Protein AF-A0A0K0CV46-F1 (afdb_monomer_lite)

Foldseek 3Di:
DDPVVVVVVVVVVVVVVVVVVVVVVLVVVLPPVVVLLVVLVVLCVVVVVDDPPDPVVVVLSVCLCVPQCNSVNSSVLVVCCVPVNDVVSSVVSVVSSVVSVVVVVVVVVPDPPDPDVVVVVVVVVVPVVDDDD

Secondary structure (DSSP, 8-state):
--HHHHHHHHHHHHHHHHHHHHHHHHHHHHH-HHHHHHHHHHHHHHTT-S-TT-HHHHHHHHHHIIIIIHHHHHHHHHHHHHHH-HHHHHHHHHHHHHHHHHHHHHHHH--S-PPPHHHHHHHHHHHHTS---

InterPro domains:
  IPR000990 Innexin [PF00876] (4-100)
  IPR000990 Innexin [PS51013] (1-106)
  IPR000990 Innexin [PTHR11893] (4-107)

Sequence (133 aa):
MNLVYLFIWFWLLGIGIYTAGNFIYWCLQLLSDEKRISFVGCYLKVLKLVNEEDLSHQRLLNKFVQRSLRADGVFILHLISKNAGDIITSDIIATLWKNFLEDEAEKGREGPQAPTLDDVDGFKEQLDKRPLN

Organism: Angiostrongylus cantonensis (NCBI:txid6313)

Radius of gyration: 27.25 Å; chains: 1; bounding box: 64×22×94 Å

pLDDT: mean 71.87, std 13.02, range [45.06, 95.69]

Structure (mmCIF, N/CA/C/O backbone):
data_AF-A0A0K0CV46-F1
#
_entry.id   AF-A0A0K0CV46-F1
#
loop_
_atom_site.group_PDB
_atom_site.id
_atom_site.type_symbol
_atom_site.label_atom_id
_atom_site.label_alt_id
_atom_site.label_comp_id
_atom_site.label_asym_id
_atom_site.label_entity_id
_atom_site.label_seq_id
_atom_site.pdbx_PDB_ins_code
_atom_site.Cartn_x
_atom_site.Cartn_y
_atom_site.Cartn_z
_atom_site.occupancy
_atom_site.B_iso_or_equiv
_atom_site.auth_seq_id
_atom_site.auth_comp_id
_atom_site.auth_asym_id
_atom_site.auth_atom_id
_atom_site.pdbx_PDB_model_num
ATOM 1 N N . MET A 1 1 ? 38.254 -8.570 -25.579 1.00 64.12 1 MET A N 1
ATOM 2 C CA . MET A 1 1 ? 36.988 -8.608 -24.812 1.00 64.12 1 MET A CA 1
ATOM 3 C C . MET A 1 1 ? 35.858 -8.566 -25.833 1.00 64.12 1 MET A C 1
ATOM 5 O O . MET A 1 1 ? 35.825 -7.639 -26.629 1.00 64.12 1 MET A O 1
ATOM 9 N N . ASN A 1 2 ? 35.074 -9.640 -25.951 1.00 82.69 2 ASN A N 1
ATOM 10 C CA . ASN A 1 2 ? 34.247 -9.916 -27.134 1.00 82.69 2 ASN A CA 1
ATOM 11 C C . ASN A 1 2 ? 33.021 -8.990 -27.233 1.00 82.69 2 ASN A C 1
ATOM 13 O O . ASN A 1 2 ? 32.343 -8.763 -26.236 1.00 82.69 2 ASN A O 1
ATOM 17 N N . LEU A 1 3 ? 32.691 -8.529 -28.443 1.00 84.88 3 LEU A N 1
ATOM 18 C CA . LEU A 1 3 ? 31.536 -7.662 -28.752 1.00 84.88 3 LEU A CA 1
ATOM 19 C C . LEU A 1 3 ? 30.194 -8.224 -28.237 1.00 84.88 3 LEU A C 1
ATOM 21 O O . LEU A 1 3 ? 29.314 -7.472 -27.829 1.00 84.88 3 LEU A O 1
ATOM 25 N N . VAL A 1 4 ? 30.070 -9.554 -28.183 1.00 90.44 4 VAL A N 1
ATOM 26 C CA . VAL A 1 4 ? 28.900 -10.264 -27.638 1.00 90.44 4 VAL A CA 1
ATOM 27 C C . VAL A 1 4 ? 28.641 -9.955 -26.158 1.00 90.44 4 VAL A C 1
ATOM 29 O O . VAL A 1 4 ? 27.490 -9.900 -25.735 1.00 90.44 4 VAL A O 1
ATOM 32 N N . TYR A 1 5 ? 29.689 -9.695 -25.371 1.00 89.56 5 TYR A N 1
ATOM 33 C CA . TYR A 1 5 ? 29.547 -9.358 -23.955 1.00 89.56 5 TYR A CA 1
ATOM 34 C C . TYR A 1 5 ? 28.860 -8.000 -23.777 1.00 89.56 5 TYR A C 1
ATOM 36 O O . TYR A 1 5 ? 27.937 -7.880 -22.977 1.00 89.56 5 TYR A O 1
ATOM 44 N N . LEU A 1 6 ? 29.260 -7.001 -24.573 1.00 89.88 6 LEU A N 1
ATOM 45 C CA . LEU A 1 6 ? 28.646 -5.670 -24.550 1.00 89.88 6 LEU A CA 1
ATOM 46 C C . LEU A 1 6 ? 27.172 -5.723 -24.976 1.00 89.88 6 LEU A C 1
ATOM 48 O O . LEU A 1 6 ? 26.341 -5.041 -24.380 1.00 89.88 6 LEU A O 1
ATOM 52 N N . PHE A 1 7 ? 26.837 -6.571 -25.953 1.00 91.31 7 PHE A N 1
ATOM 53 C CA . PHE A 1 7 ? 25.457 -6.763 -26.400 1.00 91.31 7 PHE A CA 1
ATOM 54 C C . PHE A 1 7 ? 24.566 -7.367 -25.305 1.00 91.31 7 PHE A C 1
ATOM 56 O O . PHE A 1 7 ? 23.512 -6.813 -24.994 1.00 91.31 7 PHE A O 1
ATOM 63 N N . ILE A 1 8 ? 25.002 -8.464 -24.675 1.00 91.50 8 ILE A N 1
ATOM 64 C CA . ILE A 1 8 ? 24.241 -9.121 -23.599 1.00 91.50 8 ILE A CA 1
ATOM 65 C C . ILE A 1 8 ? 24.107 -8.196 -22.387 1.00 91.50 8 ILE A C 1
ATOM 67 O O . ILE A 1 8 ? 23.045 -8.147 -21.773 1.00 91.50 8 ILE A O 1
ATOM 71 N N . TRP A 1 9 ? 25.154 -7.436 -22.058 1.00 91.50 9 TRP A N 1
ATOM 72 C CA . TRP A 1 9 ? 25.127 -6.491 -20.945 1.00 91.50 9 TRP A CA 1
ATOM 73 C C . TRP A 1 9 ? 24.079 -5.388 -21.152 1.00 91.50 9 TRP A C 1
ATOM 75 O O . TRP A 1 9 ? 23.276 -5.130 -20.257 1.00 91.50 9 TRP A O 1
ATOM 85 N N . PHE A 1 10 ? 24.019 -4.791 -22.347 1.00 91.50 10 PHE A N 1
ATOM 86 C CA . PHE A 1 10 ? 23.020 -3.765 -22.667 1.00 91.50 10 PHE A CA 1
ATOM 87 C C . PHE A 1 10 ? 21.599 -4.338 -22.744 1.00 91.50 10 PHE A C 1
ATOM 89 O O . PHE A 1 10 ? 20.650 -3.729 -22.255 1.00 91.50 10 PHE A O 1
ATOM 96 N N . TRP A 1 11 ? 21.450 -5.537 -23.310 1.00 93.94 11 TRP A N 1
ATOM 97 C CA . TRP A 1 11 ? 20.176 -6.251 -23.351 1.00 93.94 11 TRP A CA 1
ATOM 98 C C . TRP A 1 11 ? 19.642 -6.557 -21.944 1.00 93.94 11 TRP A C 1
ATOM 100 O O . TRP A 1 11 ? 18.477 -6.289 -21.646 1.00 93.94 11 TRP A O 1
ATOM 110 N N . LEU A 1 12 ? 20.504 -7.055 -21.052 1.00 93.38 12 LEU A N 1
ATOM 111 C CA . LEU A 1 12 ? 20.155 -7.333 -19.659 1.00 93.38 12 LEU A CA 1
ATOM 112 C C . LEU A 1 12 ? 19.797 -6.048 -18.907 1.00 93.38 12 LEU A C 1
ATOM 114 O O . LEU A 1 12 ? 18.829 -6.037 -18.150 1.00 93.38 12 LEU A O 1
ATOM 118 N N . LEU A 1 13 ? 20.529 -4.957 -19.152 1.00 95.38 13 LEU A N 1
ATOM 119 C CA . LEU A 1 13 ? 20.203 -3.640 -18.609 1.00 95.38 13 LEU A CA 1
ATOM 120 C C . LEU A 1 13 ? 18.818 -3.174 -19.083 1.00 95.38 13 LEU A C 1
ATOM 122 O O . LEU A 1 13 ? 18.028 -2.701 -18.271 1.00 95.38 13 LEU A O 1
ATOM 126 N N . GLY A 1 14 ? 18.490 -3.361 -20.365 1.00 94.75 14 GLY A N 1
ATOM 127 C CA . GLY A 1 14 ? 17.181 -3.024 -20.930 1.00 94.75 14 GLY A CA 1
ATOM 128 C C . GLY A 1 14 ? 16.035 -3.809 -20.288 1.00 94.75 14 GLY A C 1
ATOM 129 O O . GLY A 1 14 ? 15.045 -3.218 -19.858 1.00 94.75 14 GLY A O 1
ATOM 130 N N . ILE A 1 15 ? 16.192 -5.128 -20.141 1.00 95.69 15 ILE A N 1
ATOM 131 C CA . ILE A 1 15 ? 15.224 -5.977 -19.427 1.00 95.69 15 ILE A CA 1
ATOM 132 C C . ILE A 1 15 ? 15.121 -5.565 -17.955 1.00 95.69 15 ILE A C 1
ATOM 134 O O . ILE A 1 15 ? 14.019 -5.519 -17.404 1.00 95.69 15 ILE A O 1
ATOM 138 N N . GLY A 1 16 ? 16.247 -5.231 -17.323 1.00 94.31 16 GLY A N 1
ATOM 139 C CA . GLY A 1 16 ? 16.297 -4.749 -15.946 1.00 94.31 16 GLY A CA 1
ATOM 140 C C . GLY A 1 16 ? 15.509 -3.454 -15.762 1.00 94.31 16 GLY A C 1
ATOM 141 O O . GLY A 1 16 ? 14.670 -3.374 -14.870 1.00 94.31 16 GLY A O 1
ATOM 142 N N . ILE A 1 17 ? 15.704 -2.474 -16.646 1.00 95.19 17 ILE A N 1
ATOM 143 C CA . ILE A 1 17 ? 14.969 -1.201 -16.634 1.00 95.19 17 ILE A CA 1
ATOM 144 C C . ILE A 1 17 ? 13.482 -1.429 -16.898 1.00 95.19 17 ILE A C 1
ATOM 146 O O . ILE A 1 17 ? 12.649 -0.870 -16.190 1.00 95.19 17 ILE A O 1
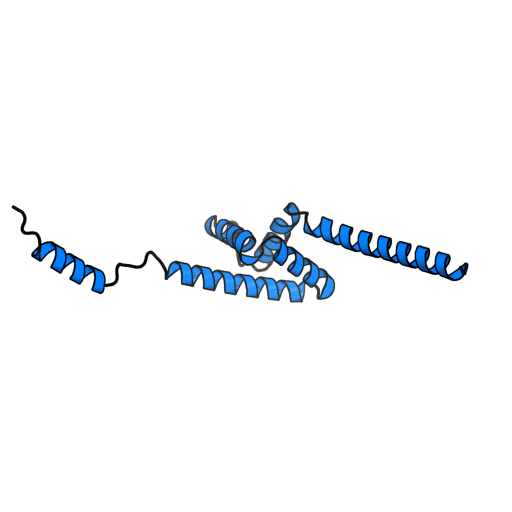ATOM 150 N N . TYR A 1 18 ? 13.131 -2.268 -17.873 1.00 95.38 18 TYR A N 1
ATOM 151 C CA . TYR A 1 18 ? 11.736 -2.594 -18.168 1.00 95.38 18 TYR A CA 1
ATOM 152 C C . TYR A 1 18 ? 11.039 -3.236 -16.960 1.00 95.38 18 TYR A C 1
ATOM 154 O O . TYR A 1 18 ? 9.944 -2.832 -16.568 1.00 95.38 18 TYR A O 1
ATOM 162 N N . THR A 1 19 ? 11.714 -4.187 -16.315 1.00 91.88 19 THR A N 1
ATOM 163 C CA . THR A 1 19 ? 11.208 -4.876 -15.123 1.00 91.88 19 THR A CA 1
ATOM 164 C C . THR A 1 19 ? 11.096 -3.922 -13.935 1.00 91.88 19 THR A C 1
ATOM 166 O O . THR A 1 19 ? 10.080 -3.935 -13.243 1.00 91.88 19 THR A O 1
ATOM 169 N N . ALA A 1 20 ? 12.090 -3.056 -13.723 1.00 89.50 20 ALA A N 1
ATOM 170 C CA . ALA A 1 20 ? 12.068 -2.041 -12.673 1.00 89.50 20 ALA A CA 1
ATOM 171 C C . ALA A 1 20 ? 10.961 -1.008 -12.907 1.00 89.50 20 ALA A C 1
ATOM 173 O O . ALA A 1 20 ? 10.240 -0.672 -11.976 1.00 89.50 20 ALA A O 1
ATOM 174 N N . GLY A 1 21 ? 10.774 -0.545 -14.144 1.00 91.69 21 GLY A N 1
ATOM 175 C CA . GLY A 1 21 ? 9.697 0.371 -14.514 1.00 91.69 21 GLY A CA 1
ATOM 176 C C . GLY A 1 21 ? 8.320 -0.241 -14.273 1.00 91.69 21 GLY A C 1
ATOM 177 O O . GLY A 1 21 ? 7.463 0.404 -13.673 1.00 91.69 21 GLY A O 1
ATOM 178 N N . ASN A 1 22 ? 8.130 -1.509 -14.650 1.00 85.06 22 ASN A N 1
ATOM 179 C CA . ASN A 1 22 ? 6.920 -2.251 -14.314 1.00 85.06 22 ASN A CA 1
ATOM 180 C C . ASN A 1 22 ? 6.753 -2.310 -12.787 1.00 85.06 22 ASN A C 1
ATOM 182 O O . ASN A 1 22 ? 5.747 -1.841 -12.266 1.00 85.06 22 ASN A O 1
ATOM 186 N N . PHE A 1 23 ? 7.761 -2.775 -12.049 1.00 81.06 23 PHE A N 1
ATOM 187 C CA . PHE A 1 23 ? 7.715 -2.859 -10.588 1.00 81.06 23 PHE A CA 1
ATOM 188 C C . PHE A 1 23 ? 7.385 -1.516 -9.918 1.00 81.06 23 PHE A C 1
ATOM 190 O O . PHE A 1 23 ? 6.554 -1.477 -9.018 1.00 81.06 23 PHE A O 1
ATOM 197 N N . ILE A 1 24 ? 7.969 -0.411 -10.384 1.00 81.88 24 ILE A N 1
ATOM 198 C CA . ILE A 1 24 ? 7.708 0.945 -9.886 1.00 81.88 24 ILE A CA 1
ATOM 199 C C . ILE A 1 24 ? 6.288 1.393 -10.232 1.00 81.88 24 ILE A C 1
ATOM 201 O O . ILE A 1 24 ? 5.625 1.955 -9.372 1.00 81.88 24 ILE A O 1
ATOM 205 N N . TYR A 1 25 ? 5.785 1.124 -11.439 1.00 83.00 25 TYR A N 1
ATOM 206 C CA . TYR A 1 25 ? 4.391 1.403 -11.796 1.00 83.00 25 TYR A CA 1
ATOM 207 C C . TYR A 1 25 ? 3.420 0.680 -10.856 1.00 83.00 25 TYR A C 1
ATOM 209 O O . TYR A 1 25 ? 2.494 1.292 -10.321 1.00 83.00 25 TYR A O 1
ATOM 217 N N . TRP A 1 26 ? 3.675 -0.604 -10.593 1.00 68.38 26 TRP A N 1
ATOM 218 C CA . TRP A 1 26 ? 2.912 -1.373 -9.616 1.00 68.38 26 TRP A CA 1
ATOM 219 C C . TRP A 1 26 ? 3.045 -0.759 -8.226 1.00 68.38 26 TRP A C 1
ATOM 221 O O . TRP A 1 26 ? 2.020 -0.477 -7.620 1.00 68.38 26 TRP A O 1
ATOM 231 N N . CYS A 1 27 ? 4.266 -0.453 -7.776 1.00 70.81 27 CYS A N 1
ATOM 232 C CA . CYS A 1 27 ? 4.570 0.198 -6.499 1.00 70.81 27 CYS A CA 1
ATOM 233 C C . CYS A 1 27 ? 3.828 1.536 -6.328 1.00 70.81 27 CYS A C 1
ATOM 235 O O . CYS A 1 27 ? 3.158 1.758 -5.333 1.00 70.81 27 CYS A O 1
ATOM 237 N N . LEU A 1 28 ? 3.835 2.424 -7.316 1.00 69.88 28 LEU A N 1
ATOM 238 C CA . LEU A 1 28 ? 3.116 3.701 -7.244 1.00 69.88 28 LEU A CA 1
ATOM 239 C C . LEU A 1 28 ? 1.593 3.511 -7.204 1.00 69.88 28 LEU A C 1
ATOM 241 O O . LEU A 1 28 ? 0.889 4.256 -6.519 1.00 69.88 28 LEU A O 1
ATOM 245 N N . GLN A 1 29 ? 1.085 2.477 -7.877 1.00 63.66 29 GLN A N 1
ATOM 246 C CA . GLN A 1 29 ? -0.307 2.061 -7.741 1.00 63.66 29 GLN A CA 1
ATOM 247 C C . GLN A 1 29 ? -0.604 1.509 -6.334 1.00 63.66 29 GLN A C 1
ATOM 249 O O . GLN A 1 29 ? -1.704 1.744 -5.833 1.00 63.66 29 GLN A O 1
ATOM 254 N N . LEU A 1 30 ? 0.355 0.841 -5.664 1.00 58.56 30 LEU A N 1
ATOM 255 C CA . LEU A 1 30 ? 0.232 0.535 -4.233 1.00 58.56 30 LEU A CA 1
ATOM 256 C C . LEU A 1 30 ? 0.107 1.827 -3.444 1.00 58.56 30 LEU A C 1
ATOM 258 O O . LEU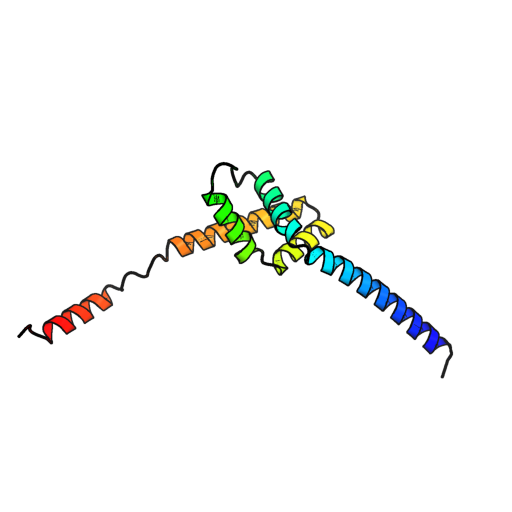 A 1 30 ? -0.850 1.941 -2.701 1.00 58.56 30 LEU A O 1
ATOM 262 N N . LEU A 1 31 ? 1.039 2.771 -3.573 1.00 56.53 31 LEU A N 1
ATOM 263 C CA . LEU A 1 31 ? 1.128 3.944 -2.693 1.00 56.53 31 LEU A CA 1
ATOM 264 C C . LEU A 1 31 ? -0.029 4.954 -2.835 1.00 56.53 31 LEU A C 1
ATOM 266 O O . LEU A 1 31 ? -0.099 5.906 -2.065 1.00 56.53 31 LEU A O 1
ATOM 270 N N . SER A 1 32 ? -0.957 4.778 -3.780 1.00 54.66 32 SER A N 1
ATOM 271 C CA . SER A 1 32 ? -2.161 5.616 -3.876 1.00 54.66 32 SER A CA 1
ATOM 272 C C . SER A 1 32 ? -3.180 5.270 -2.778 1.00 54.66 32 SER A C 1
ATOM 274 O O . SER A 1 32 ? -4.227 4.674 -3.043 1.00 54.66 32 SER A O 1
ATOM 276 N N . ASP A 1 33 ? -2.868 5.663 -1.540 1.00 51.94 33 ASP A N 1
ATOM 277 C CA . ASP A 1 33 ? -3.649 5.443 -0.314 1.00 51.94 33 ASP A CA 1
ATOM 278 C C . ASP A 1 33 ? -5.111 5.936 -0.386 1.00 51.94 33 ASP A C 1
ATOM 280 O O . ASP A 1 33 ? -5.999 5.337 0.218 1.00 51.94 33 ASP A O 1
ATOM 284 N N . GLU A 1 34 ? -5.417 6.940 -1.209 1.00 52.72 34 GLU A N 1
ATOM 285 C CA . GLU A 1 34 ? -6.782 7.475 -1.374 1.00 52.72 34 GLU A CA 1
ATOM 286 C C . GLU A 1 34 ? -7.754 6.477 -2.035 1.00 52.72 34 GLU A C 1
ATOM 288 O O . GLU A 1 34 ? -8.935 6.404 -1.690 1.00 52.72 34 GLU A O 1
ATOM 293 N N . LYS A 1 35 ? -7.265 5.631 -2.953 1.00 54.31 35 LYS A N 1
ATOM 294 C CA . LYS A 1 35 ? -8.097 4.595 -3.596 1.00 54.31 35 LYS A CA 1
ATOM 295 C C . LYS A 1 35 ? -8.249 3.354 -2.721 1.00 54.31 35 LYS A C 1
ATOM 297 O O . LYS A 1 35 ? -9.189 2.590 -2.918 1.00 54.31 35 LYS A O 1
ATOM 302 N N . ARG A 1 36 ? -7.356 3.158 -1.746 1.00 56.44 36 ARG A N 1
ATOM 303 C CA . ARG A 1 36 ? -7.338 1.990 -0.851 1.00 56.44 36 ARG A CA 1
ATOM 304 C C . ARG A 1 36 ? -8.555 1.945 0.059 1.00 56.44 36 ARG A C 1
ATOM 306 O O . ARG A 1 36 ? -9.200 0.908 0.176 1.00 56.44 36 ARG A O 1
ATOM 313 N N . ILE A 1 37 ? -8.894 3.090 0.643 1.00 56.66 37 ILE A N 1
ATOM 314 C CA . ILE A 1 37 ? -10.049 3.232 1.534 1.00 56.66 37 ILE A CA 1
ATOM 315 C C . ILE A 1 37 ? -11.349 3.110 0.731 1.00 56.66 37 ILE A C 1
ATOM 317 O O . ILE A 1 37 ? -12.274 2.419 1.151 1.00 56.66 37 ILE A O 1
ATOM 321 N N . SER A 1 38 ? -11.398 3.713 -0.462 1.00 57.69 38 SER A N 1
ATOM 322 C CA . SER A 1 38 ? 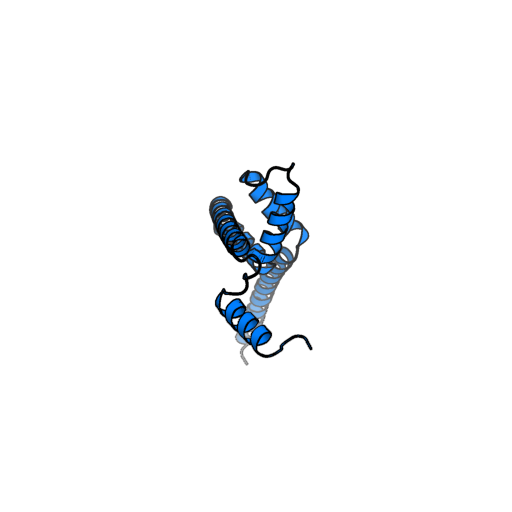-12.572 3.651 -1.337 1.00 57.69 38 SER A CA 1
ATOM 323 C C . SER A 1 38 ? -12.819 2.243 -1.900 1.00 57.69 38 SER A C 1
ATOM 325 O O . SER A 1 38 ? -13.963 1.801 -1.949 1.00 57.69 38 SER A O 1
ATOM 327 N N . PHE A 1 39 ? -11.767 1.494 -2.252 1.00 61.19 39 PHE A N 1
ATOM 328 C CA . PHE A 1 39 ? -11.894 0.130 -2.775 1.00 61.19 39 PHE A CA 1
ATOM 329 C C . PHE A 1 39 ? -12.401 -0.845 -1.707 1.00 61.19 39 PHE A C 1
ATOM 331 O O . PHE A 1 39 ? -13.389 -1.541 -1.929 1.00 61.19 39 PHE A O 1
ATOM 338 N N . VAL A 1 40 ? -11.790 -0.846 -0.518 1.00 60.59 40 VAL A N 1
ATOM 339 C CA . VAL A 1 40 ? -12.230 -1.707 0.595 1.00 60.59 40 VAL A CA 1
ATOM 340 C C . VAL A 1 40 ? -13.611 -1.282 1.097 1.00 60.59 40 VAL A C 1
ATOM 342 O O . VAL A 1 40 ? -14.461 -2.135 1.346 1.00 60.59 40 VAL A O 1
ATOM 345 N N . GLY A 1 41 ? -13.873 0.027 1.171 1.00 59.59 41 GLY A N 1
ATOM 346 C CA . GLY A 1 41 ? -15.186 0.569 1.518 1.00 59.59 41 GLY A CA 1
ATOM 347 C C . GLY A 1 41 ? -16.277 0.154 0.528 1.00 59.59 41 GLY A C 1
ATOM 348 O O . GLY A 1 41 ? -17.372 -0.211 0.947 1.00 59.59 41 GLY A O 1
ATOM 349 N N . CYS A 1 42 ? -15.978 0.128 -0.774 1.00 60.84 42 CYS A N 1
ATOM 350 C CA . CYS A 1 42 ? -16.910 -0.335 -1.800 1.00 60.84 42 CYS A CA 1
ATOM 351 C C . CYS A 1 42 ? -17.166 -1.847 -1.699 1.00 60.84 42 C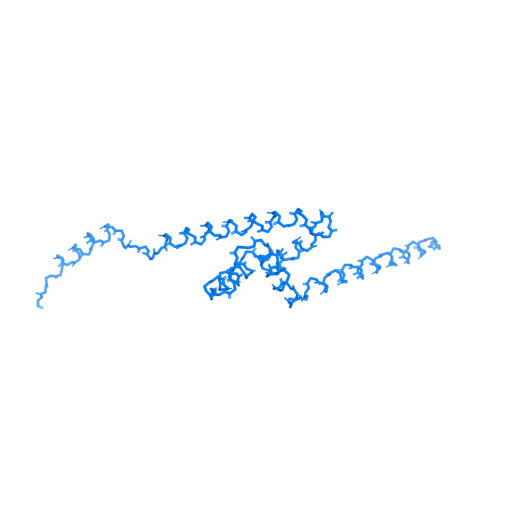YS A C 1
ATOM 353 O O . CYS A 1 42 ? -18.318 -2.270 -1.754 1.00 60.84 42 CYS A O 1
ATOM 355 N N . TYR A 1 43 ? -16.133 -2.662 -1.459 1.00 61.91 43 TYR A N 1
ATOM 356 C CA . TYR A 1 43 ? -16.292 -4.110 -1.268 1.00 61.91 43 TYR A CA 1
ATOM 357 C C . TYR A 1 43 ? -17.128 -4.450 -0.030 1.00 61.91 43 TYR A C 1
ATOM 359 O O . TYR A 1 43 ? -18.036 -5.274 -0.112 1.00 61.91 43 TYR A O 1
ATOM 367 N N . LEU A 1 44 ? -16.896 -3.779 1.101 1.00 61.06 44 LEU A N 1
ATOM 368 C CA . LEU A 1 44 ? -17.717 -3.973 2.301 1.00 61.06 44 LEU A CA 1
ATOM 369 C C . LEU A 1 44 ? -19.159 -3.476 2.116 1.00 61.06 44 LEU A C 1
ATOM 371 O O . LEU A 1 44 ? -20.090 -4.104 2.625 1.00 61.06 44 LEU A O 1
ATOM 375 N N . LYS A 1 45 ? -19.351 -2.395 1.347 1.00 63.25 45 LYS A N 1
ATOM 376 C CA . LYS A 1 45 ? -20.677 -1.893 0.953 1.00 63.25 45 LYS A CA 1
ATOM 377 C C . LYS A 1 45 ? -21.418 -2.912 0.080 1.00 63.25 45 LYS A C 1
ATOM 379 O O . LYS A 1 45 ? -22.592 -3.180 0.319 1.00 63.25 45 LYS A O 1
ATOM 384 N N . VAL A 1 46 ? -20.727 -3.528 -0.882 1.00 58.09 46 VAL A N 1
ATOM 385 C CA . VAL A 1 46 ? -21.269 -4.593 -1.747 1.00 58.09 46 VAL A CA 1
ATOM 386 C C . VAL A 1 46 ? -21.615 -5.847 -0.944 1.00 58.09 46 VAL A C 1
ATOM 388 O O . VAL A 1 46 ? -22.662 -6.446 -1.181 1.00 58.09 46 VAL A O 1
ATOM 391 N N . LEU A 1 47 ? -20.804 -6.205 0.054 1.00 58.09 47 LEU A N 1
ATOM 392 C CA . LEU A 1 47 ? -21.095 -7.324 0.952 1.00 58.09 47 LEU A CA 1
ATOM 393 C C . LEU A 1 47 ? -22.234 -7.052 1.957 1.00 58.09 47 LEU A C 1
ATOM 395 O O . LEU A 1 47 ? -22.578 -7.953 2.720 1.00 58.09 47 LEU A O 1
ATOM 399 N N . LYS A 1 48 ? -22.840 -5.850 1.975 1.00 56.59 48 LYS A N 1
ATOM 400 C CA . LYS A 1 48 ? -23.934 -5.463 2.895 1.00 56.59 48 LYS A CA 1
ATOM 401 C C . LYS A 1 48 ? -23.616 -5.627 4.389 1.00 56.59 48 LYS A C 1
ATOM 403 O O . LYS A 1 48 ? -24.517 -5.643 5.220 1.00 56.59 48 LYS A O 1
ATOM 408 N N . LEU A 1 49 ? -22.336 -5.704 4.743 1.00 53.66 49 LEU A N 1
ATOM 409 C CA . LEU A 1 49 ? -21.889 -5.836 6.133 1.00 53.66 49 LEU A CA 1
ATOM 410 C C . LEU A 1 49 ? -21.895 -4.499 6.889 1.00 53.66 49 LEU A C 1
ATOM 412 O O . LEU A 1 49 ? -21.729 -4.486 8.104 1.00 53.66 49 LEU A O 1
ATOM 416 N N . VAL A 1 50 ? -22.088 -3.378 6.185 1.00 51.81 50 VAL A N 1
ATOM 417 C CA . VAL A 1 50 ? -22.143 -2.029 6.756 1.00 51.81 50 VAL A CA 1
ATOM 418 C C . VAL A 1 50 ? -23.331 -1.276 6.160 1.00 51.81 50 VAL A C 1
ATOM 420 O O . VAL A 1 50 ? -23.386 -1.063 4.949 1.00 51.81 50 VAL A O 1
ATOM 423 N N . ASN A 1 51 ? -24.266 -0.861 7.016 1.00 53.12 51 ASN A N 1
ATOM 424 C CA . ASN A 1 51 ? -25.312 0.097 6.661 1.00 53.12 51 ASN A CA 1
ATOM 425 C C . ASN A 1 51 ? -24.795 1.528 6.860 1.00 53.12 51 ASN A C 1
ATOM 427 O O . ASN A 1 51 ? -24.112 1.832 7.836 1.00 53.12 51 ASN A O 1
ATOM 431 N N . GLU A 1 52 ? -25.133 2.406 5.917 1.00 50.31 52 GLU A N 1
ATOM 432 C CA . GLU A 1 52 ? -24.636 3.787 5.802 1.00 50.31 52 GLU A CA 1
ATOM 433 C C . GLU A 1 52 ? -25.080 4.696 6.970 1.00 50.31 52 GLU A C 1
ATOM 435 O O . GLU A 1 52 ? -24.496 5.752 7.192 1.00 50.31 52 GLU A O 1
ATOM 440 N N . GLU A 1 53 ? -26.068 4.257 7.752 1.00 53.41 53 GLU A N 1
ATOM 441 C CA . GLU A 1 53 ? -26.691 5.025 8.836 1.00 53.41 53 GLU A CA 1
ATOM 442 C C . GLU A 1 53 ? -25.982 4.881 10.194 1.00 53.41 53 GLU A C 1
ATOM 444 O O . GLU A 1 53 ? -26.232 5.677 11.099 1.00 53.41 53 GLU A O 1
ATOM 449 N N . ASP A 1 54 ? -25.068 3.915 10.349 1.00 56.34 54 ASP A N 1
ATOM 450 C CA . ASP A 1 54 ? -24.454 3.622 11.645 1.00 56.34 54 ASP A CA 1
ATOM 451 C C . ASP A 1 54 ? -22.981 4.068 11.715 1.00 56.34 54 ASP A C 1
ATOM 453 O O . ASP A 1 54 ? -22.051 3.402 11.248 1.00 56.34 54 ASP A O 1
ATOM 457 N N . LEU A 1 55 ? -22.756 5.222 12.352 1.00 58.12 55 LEU A N 1
ATOM 458 C CA . LEU A 1 55 ? -21.429 5.801 12.612 1.00 58.12 55 LEU A CA 1
ATOM 459 C C . LEU A 1 55 ? -20.487 4.843 13.364 1.00 58.12 55 LEU A C 1
ATOM 461 O O . LEU A 1 55 ? -19.262 4.970 13.255 1.00 58.12 55 LEU A O 1
ATOM 465 N N . SER A 1 56 ? -21.031 3.888 14.125 1.00 60.78 56 SER A N 1
ATOM 466 C CA . SER A 1 56 ? -20.234 2.868 14.813 1.00 60.78 56 SER A CA 1
ATOM 467 C C . SER A 1 56 ? -19.533 1.932 13.821 1.00 60.78 56 SER A C 1
ATOM 469 O O . SER A 1 56 ? -18.345 1.634 13.980 1.00 60.78 56 SER A O 1
ATOM 471 N N . HIS A 1 57 ? -20.215 1.568 12.732 1.00 64.50 57 HIS A N 1
ATOM 472 C CA . HIS A 1 57 ? -19.695 0.668 11.710 1.00 64.50 57 HIS A CA 1
ATOM 473 C C . HIS A 1 57 ? -18.590 1.329 10.888 1.00 64.50 57 HIS A C 1
ATOM 475 O O . HIS A 1 57 ? -17.584 0.686 10.601 1.00 64.50 57 HIS A O 1
ATOM 481 N N . GLN A 1 58 ? -18.695 2.629 10.588 1.00 63.91 58 GLN A N 1
ATOM 482 C CA . GLN A 1 58 ? -17.612 3.358 9.913 1.00 63.91 58 GLN A CA 1
ATOM 483 C C . GLN A 1 58 ? -16.320 3.399 10.742 1.00 63.91 58 GLN A C 1
ATOM 485 O O . GLN A 1 58 ? -15.224 3.267 10.194 1.00 63.91 58 GLN A O 1
ATOM 490 N N . ARG A 1 59 ? -16.424 3.540 12.071 1.00 67.75 59 ARG A N 1
ATOM 491 C CA . ARG A 1 59 ? -15.252 3.512 12.965 1.00 67.75 59 ARG A CA 1
ATOM 492 C C . ARG A 1 59 ? -14.601 2.131 13.013 1.00 67.75 59 ARG A C 1
ATOM 494 O O . ARG A 1 59 ? -13.374 2.049 13.008 1.00 67.75 59 ARG A O 1
ATOM 501 N N . LEU A 1 60 ? -15.402 1.065 13.032 1.00 70.94 60 LEU A N 1
ATOM 502 C CA . LEU A 1 60 ? -14.913 -0.316 12.958 1.00 70.94 60 LEU A CA 1
ATOM 503 C C . LEU A 1 60 ? -14.245 -0.605 11.611 1.00 70.94 60 LEU A C 1
ATOM 505 O O . LEU A 1 60 ? -13.182 -1.215 11.581 1.00 70.94 60 LEU A O 1
ATOM 509 N N . LEU A 1 61 ? -14.807 -0.090 10.517 1.00 69.06 61 LEU A N 1
ATOM 510 C CA . LEU A 1 61 ? -14.233 -0.191 9.175 1.00 69.06 61 LEU A CA 1
ATOM 511 C C . LEU A 1 61 ? -12.862 0.486 9.105 1.00 69.06 61 LEU A C 1
ATOM 513 O O . LEU A 1 61 ? -11.893 -0.104 8.633 1.00 69.06 61 LEU A O 1
ATOM 517 N N . ASN A 1 62 ? -12.756 1.703 9.639 1.00 70.12 62 ASN A N 1
ATOM 518 C CA . ASN A 1 62 ? -11.486 2.418 9.680 1.00 70.12 62 ASN A CA 1
ATOM 519 C C . ASN A 1 62 ? -10.453 1.672 10.545 1.00 70.12 62 ASN A C 1
ATOM 521 O O . ASN A 1 62 ? -9.318 1.471 10.119 1.00 70.12 62 ASN A O 1
ATOM 525 N N . LYS A 1 63 ? -10.862 1.160 11.716 1.00 74.50 63 LYS A N 1
ATOM 526 C CA . LYS A 1 63 ? -10.008 0.304 12.555 1.00 74.50 63 LYS A CA 1
ATOM 527 C C . LYS A 1 63 ? -9.563 -0.968 11.830 1.00 74.50 63 LYS A C 1
ATOM 529 O O . LYS A 1 63 ? -8.397 -1.333 11.937 1.00 74.50 63 LYS A O 1
ATOM 534 N N . PHE A 1 64 ? -10.450 -1.625 11.090 1.00 74.31 64 PHE A N 1
ATOM 535 C CA . PHE A 1 64 ? -10.126 -2.816 10.307 1.00 74.31 64 PHE A CA 1
ATOM 536 C C . PHE A 1 64 ? -9.093 -2.515 9.224 1.00 74.31 64 PHE A C 1
ATOM 538 O O . PHE A 1 64 ? -8.078 -3.203 9.131 1.00 74.31 64 PHE A O 1
ATOM 545 N N . VAL A 1 65 ? -9.296 -1.448 8.447 1.00 73.50 65 VAL A N 1
ATOM 546 C CA . VAL A 1 65 ? -8.341 -1.033 7.410 1.00 73.50 65 VAL A CA 1
ATOM 547 C C . VAL A 1 65 ? -6.984 -0.712 8.034 1.00 73.50 65 VAL A C 1
ATOM 549 O O . VAL A 1 65 ? -5.950 -1.184 7.566 1.00 73.50 65 VAL A O 1
ATOM 552 N N . GLN A 1 66 ? -6.981 0.033 9.136 1.00 71.38 66 GLN A N 1
ATOM 553 C CA . GLN A 1 66 ? -5.757 0.502 9.775 1.00 71.38 66 GLN A CA 1
ATOM 554 C C . GLN A 1 66 ? -4.998 -0.611 10.516 1.00 71.38 66 GLN A C 1
ATOM 556 O O . GLN A 1 66 ? -3.767 -0.587 10.554 1.00 71.38 66 GLN A O 1
ATOM 561 N N . ARG A 1 67 ? -5.712 -1.588 11.091 1.00 69.06 67 ARG A N 1
ATOM 562 C CA . ARG A 1 67 ? -5.130 -2.649 11.926 1.00 69.06 67 ARG A CA 1
ATOM 563 C C . ARG A 1 67 ? -4.929 -3.968 11.193 1.00 69.06 67 ARG A C 1
ATOM 565 O O . ARG A 1 67 ? -3.889 -4.590 11.366 1.00 69.06 67 ARG A O 1
ATOM 572 N N . SER A 1 68 ? -5.915 -4.385 10.409 1.00 60.12 68 SER A N 1
ATOM 573 C CA . SER A 1 68 ? -5.941 -5.686 9.740 1.00 60.12 68 SER A CA 1
ATOM 574 C C . SER A 1 68 ? -5.382 -5.606 8.317 1.00 60.12 68 SER A C 1
ATOM 576 O O . SER A 1 68 ? -4.654 -6.496 7.890 1.00 60.12 68 SER A O 1
ATOM 578 N N . LEU A 1 69 ? -5.649 -4.512 7.592 1.00 68.06 69 LEU A N 1
ATOM 579 C CA . LEU A 1 69 ? -5.229 -4.383 6.191 1.00 68.06 69 LEU A CA 1
ATOM 580 C C . LEU A 1 69 ? -3.928 -3.596 5.982 1.00 68.06 69 LEU A C 1
ATOM 582 O O . LEU A 1 69 ? -3.235 -3.891 5.015 1.00 68.06 69 LEU A O 1
ATOM 586 N N . ARG A 1 70 ? -3.552 -2.664 6.871 1.00 67.06 70 ARG A N 1
ATOM 587 C CA . ARG A 1 70 ? -2.333 -1.818 6.807 1.00 67.06 70 ARG A CA 1
ATOM 588 C C . ARG A 1 70 ? -1.989 -1.339 5.374 1.00 67.06 70 ARG A C 1
ATOM 590 O O . ARG A 1 70 ? -2.819 -1.342 4.474 1.00 67.06 70 ARG A O 1
ATOM 597 N N . ALA A 1 71 ? -0.764 -0.871 5.139 1.00 58.66 71 ALA A N 1
ATOM 598 C CA . ALA A 1 71 ? -0.322 -0.508 3.793 1.00 58.66 71 ALA A CA 1
ATOM 599 C C . ALA A 1 71 ? 0.007 -1.743 2.929 1.00 58.66 71 ALA A C 1
ATOM 601 O O . ALA A 1 71 ? -0.134 -1.700 1.705 1.00 58.66 71 ALA A O 1
ATOM 602 N N . ASP A 1 72 ? 0.420 -2.837 3.575 1.00 68.69 72 ASP A N 1
ATOM 603 C CA . ASP A 1 72 ? 0.901 -4.057 2.922 1.00 68.69 72 ASP A CA 1
ATOM 604 C C . ASP A 1 72 ? -0.235 -5.037 2.581 1.00 68.69 72 ASP A C 1
ATOM 606 O O . ASP A 1 72 ? -0.228 -5.652 1.517 1.00 68.69 72 ASP A O 1
ATOM 610 N N . GLY A 1 73 ? -1.261 -5.155 3.428 1.00 75.31 73 GLY A N 1
ATOM 611 C CA . GLY A 1 73 ? -2.394 -6.058 3.190 1.00 75.31 73 GLY A CA 1
ATOM 612 C C . GLY A 1 73 ? -3.323 -5.564 2.082 1.00 75.31 73 GLY A C 1
ATOM 613 O O . GLY A 1 73 ? -3.783 -6.368 1.274 1.00 75.31 73 GLY A O 1
ATOM 614 N N . VAL A 1 74 ? -3.524 -4.245 1.951 1.00 73.81 74 VAL A N 1
ATOM 615 C CA . VAL A 1 74 ? -4.262 -3.677 0.805 1.00 73.81 74 VAL A CA 1
ATOM 616 C C . VAL A 1 74 ? -3.544 -3.967 -0.513 1.00 73.81 74 VAL A C 1
ATOM 618 O O . VAL A 1 74 ? -4.188 -4.271 -1.519 1.00 73.81 74 VAL A O 1
ATOM 621 N N . PHE A 1 75 ? -2.211 -3.906 -0.515 1.00 71.88 75 PHE A N 1
ATOM 622 C CA . PHE A 1 75 ? -1.439 -4.281 -1.692 1.00 71.88 75 PHE A CA 1
ATOM 623 C C . PHE A 1 75 ? -1.658 -5.742 -2.063 1.00 71.88 75 PHE A C 1
ATOM 625 O O . PHE A 1 75 ? -1.961 -6.034 -3.219 1.00 71.88 75 PHE A O 1
ATOM 632 N N . ILE A 1 76 ? -1.527 -6.644 -1.092 1.00 80.94 76 ILE A N 1
ATOM 633 C CA . ILE A 1 76 ? -1.704 -8.076 -1.321 1.00 80.94 76 ILE A CA 1
ATOM 634 C C . ILE A 1 76 ? -3.112 -8.355 -1.864 1.00 80.94 76 ILE A C 1
ATOM 636 O O . ILE A 1 76 ? -3.245 -9.069 -2.853 1.00 80.94 76 ILE A O 1
ATOM 640 N N . LEU A 1 77 ? -4.152 -7.717 -1.321 1.00 78.69 77 LEU A N 1
ATOM 641 C CA . LEU A 1 77 ? -5.522 -7.808 -1.844 1.00 78.69 77 LEU A CA 1
ATOM 642 C C . LEU A 1 77 ? -5.641 -7.330 -3.296 1.00 78.69 77 LEU A C 1
ATOM 644 O O . LEU A 1 77 ? -6.285 -7.984 -4.111 1.00 78.69 77 LEU A O 1
ATOM 648 N N . HIS A 1 78 ? -5.010 -6.206 -3.638 1.00 74.00 78 HIS A N 1
ATOM 649 C CA . HIS A 1 78 ? -5.015 -5.685 -5.005 1.00 74.00 78 HIS A CA 1
ATOM 650 C C . HIS A 1 78 ? -4.247 -6.601 -5.971 1.00 74.00 78 HIS A C 1
ATOM 652 O O . HIS A 1 78 ? -4.655 -6.790 -7.118 1.00 74.00 78 HIS A O 1
ATOM 658 N N . LEU A 1 79 ? -3.145 -7.193 -5.505 1.00 75.19 79 LEU A N 1
ATOM 659 C CA . LEU A 1 79 ? -2.370 -8.174 -6.256 1.00 75.19 79 LEU A CA 1
ATOM 660 C C . LEU A 1 79 ? -3.201 -9.436 -6.510 1.00 75.19 79 LEU A C 1
ATOM 662 O O . LEU A 1 79 ? -3.210 -9.939 -7.632 1.00 75.19 79 LEU A O 1
ATOM 666 N N . ILE A 1 80 ? -3.933 -9.911 -5.503 1.00 80.31 80 ILE A N 1
ATOM 667 C CA . ILE A 1 80 ? -4.820 -11.069 -5.621 1.00 80.31 80 ILE A CA 1
ATOM 668 C C . ILE A 1 80 ? -5.987 -10.764 -6.564 1.00 80.31 80 ILE A C 1
ATOM 670 O O . ILE A 1 80 ? -6.233 -11.565 -7.456 1.00 80.31 80 ILE A O 1
ATOM 674 N N . SER A 1 81 ? -6.628 -9.595 -6.482 1.00 76.62 81 SER A N 1
ATOM 675 C CA . SER A 1 81 ? -7.690 -9.193 -7.428 1.00 76.62 81 SER A CA 1
ATOM 676 C C . SER A 1 81 ? -7.209 -9.224 -8.873 1.00 76.62 81 SER A C 1
ATOM 678 O O . SER A 1 81 ? -7.891 -9.755 -9.747 1.00 76.62 81 SER A O 1
ATOM 680 N N . LYS A 1 82 ? -5.979 -8.778 -9.132 1.00 72.12 82 LYS A N 1
ATOM 681 C CA . LYS A 1 82 ? -5.421 -8.802 -10.486 1.00 72.12 82 LYS A CA 1
ATOM 682 C C . LYS A 1 82 ? -4.944 -10.175 -10.968 1.00 72.12 82 LYS A C 1
ATOM 684 O O . LYS A 1 82 ? -4.910 -10.382 -12.176 1.00 72.12 82 LYS A O 1
ATOM 689 N N . ASN A 1 83 ? -4.566 -11.091 -10.072 1.00 74.81 83 ASN A N 1
ATOM 690 C CA . ASN A 1 83 ? -4.052 -12.419 -10.447 1.00 74.81 83 ASN A CA 1
ATOM 691 C C . ASN A 1 83 ? -5.111 -13.531 -10.378 1.00 74.81 83 ASN A C 1
ATOM 693 O O . ASN A 1 83 ? -5.101 -14.439 -11.202 1.00 74.81 83 ASN A O 1
ATOM 697 N N . ALA A 1 84 ? -6.010 -13.469 -9.400 1.00 83.81 84 ALA A N 1
ATOM 698 C CA . ALA A 1 84 ? -7.045 -14.462 -9.116 1.00 83.81 84 ALA A CA 1
ATOM 699 C C . ALA A 1 84 ? -8.466 -13.949 -9.415 1.00 83.81 84 ALA A C 1
ATOM 701 O O . ALA A 1 84 ? -9.417 -14.724 -9.409 1.00 83.81 84 ALA A O 1
ATOM 702 N N . GLY A 1 85 ? -8.630 -12.659 -9.704 1.00 81.38 85 GLY A N 1
ATOM 703 C CA . GLY A 1 85 ? -9.930 -12.063 -9.985 1.00 81.38 85 GLY A CA 1
ATOM 704 C C . GLY A 1 85 ? -10.695 -11.626 -8.734 1.00 81.38 85 GLY A C 1
ATOM 705 O O . GLY A 1 85 ? -10.371 -11.948 -7.585 1.00 81.38 85 GLY A O 1
ATOM 706 N N . ASP A 1 86 ? -11.754 -10.864 -8.982 1.00 78.88 86 ASP A N 1
ATOM 707 C CA . ASP A 1 86 ? -12.506 -10.158 -7.944 1.00 78.88 86 ASP A CA 1
ATOM 708 C C . ASP A 1 86 ? -13.337 -11.087 -7.046 1.00 78.88 86 ASP A C 1
ATOM 710 O O . ASP A 1 86 ? -13.481 -10.823 -5.853 1.00 78.88 86 ASP A O 1
ATOM 714 N N . ILE A 1 87 ? -13.820 -12.218 -7.576 1.00 82.69 87 ILE A N 1
ATOM 715 C CA . ILE A 1 87 ? -14.628 -13.193 -6.821 1.00 82.69 87 ILE A CA 1
ATOM 716 C C . ILE A 1 87 ? -13.818 -13.778 -5.658 1.00 82.69 87 ILE A C 1
ATOM 718 O O . ILE A 1 87 ? -14.250 -13.712 -4.509 1.00 82.69 87 ILE A O 1
ATOM 722 N N . ILE A 1 88 ? -12.618 -14.291 -5.940 1.00 85.81 88 ILE A N 1
ATOM 723 C CA . ILE A 1 88 ? -11.737 -14.888 -4.923 1.00 85.81 88 ILE A CA 1
ATOM 724 C C . ILE A 1 88 ? -11.279 -13.824 -3.920 1.00 85.81 88 ILE A C 1
ATOM 726 O O . ILE A 1 88 ? -11.236 -14.062 -2.716 1.00 85.81 88 ILE A O 1
ATOM 730 N N . THR A 1 89 ? -11.010 -12.613 -4.402 1.00 82.56 89 THR A N 1
ATOM 731 C CA . THR A 1 89 ? -10.623 -11.491 -3.538 1.00 82.56 89 THR A CA 1
ATOM 732 C C . THR A 1 89 ? -11.733 -11.111 -2.563 1.00 82.56 89 THR A C 1
ATOM 734 O O . THR A 1 89 ? -11.454 -10.839 -1.395 1.00 82.56 89 THR A O 1
ATOM 737 N N . SER A 1 90 ? -12.993 -11.132 -3.009 1.00 80.31 90 SER A N 1
ATOM 738 C CA . SER A 1 90 ? -14.143 -10.832 -2.152 1.00 80.31 90 SER A CA 1
ATOM 739 C C . SER A 1 90 ? -14.283 -11.818 -0.985 1.00 80.31 90 SER A C 1
ATOM 741 O O . SER A 1 90 ? -14.560 -11.396 0.137 1.00 80.31 90 SER A O 1
ATOM 743 N N . ASP A 1 91 ? -14.009 -13.103 -1.217 1.00 85.81 91 ASP A N 1
ATOM 744 C CA . ASP A 1 91 ? -14.089 -14.152 -0.194 1.00 85.81 91 ASP A CA 1
ATOM 745 C C . ASP A 1 91 ? -12.974 -14.013 0.860 1.00 85.81 91 ASP A C 1
ATOM 747 O O . ASP A 1 91 ? -13.194 -14.141 2.069 1.00 85.81 91 ASP A O 1
ATOM 751 N N . ILE A 1 92 ? -11.776 -13.623 0.414 1.00 88.12 92 ILE A N 1
ATOM 752 C CA . ILE A 1 92 ? -10.646 -13.315 1.300 1.00 88.12 92 ILE A CA 1
ATOM 753 C C . ILE A 1 92 ? -10.956 -12.091 2.170 1.00 88.12 92 ILE A C 1
ATOM 755 O O . ILE A 1 92 ? -10.737 -12.129 3.381 1.00 88.12 92 ILE A O 1
ATOM 759 N N . ILE A 1 93 ? -11.509 -11.022 1.582 1.00 83.12 93 ILE A N 1
ATOM 760 C CA . ILE A 1 93 ? -11.947 -9.831 2.330 1.00 83.12 93 ILE A CA 1
ATOM 761 C C . ILE A 1 93 ? -12.991 -10.214 3.385 1.00 83.12 93 ILE A C 1
ATOM 763 O O . ILE A 1 93 ? -12.894 -9.771 4.531 1.00 83.12 93 ILE A O 1
ATOM 767 N N . ALA A 1 94 ? -13.965 -11.053 3.024 1.00 82.06 94 ALA A N 1
ATOM 768 C CA . ALA A 1 94 ? -15.013 -11.507 3.934 1.00 82.06 94 ALA A CA 1
ATOM 769 C C . ALA A 1 94 ? -14.445 -12.292 5.123 1.00 82.06 94 ALA A C 1
ATOM 771 O O . ALA A 1 94 ? -14.873 -12.104 6.262 1.00 82.06 94 ALA A O 1
ATOM 772 N N . THR A 1 95 ? -13.469 -13.159 4.860 1.00 85.44 95 THR A N 1
ATOM 773 C CA . THR A 1 95 ? -12.798 -13.958 5.890 1.00 85.44 95 THR A CA 1
ATOM 774 C C . THR A 1 95 ? -11.969 -13.079 6.826 1.00 85.44 95 THR A C 1
ATOM 776 O O . THR A 1 95 ? -12.094 -13.194 8.042 1.00 85.44 95 THR A O 1
ATOM 779 N N . LEU A 1 96 ? -11.196 -12.133 6.281 1.00 85.62 96 LEU A N 1
ATOM 780 C CA . LEU A 1 96 ? -10.434 -11.160 7.074 1.00 85.62 96 LEU A CA 1
ATOM 781 C C . LEU A 1 96 ? -11.341 -10.319 7.979 1.00 85.62 96 LEU A C 1
ATOM 783 O O . LEU A 1 96 ? -11.010 -10.088 9.139 1.00 85.62 96 LEU A O 1
ATOM 787 N N . TRP A 1 97 ? -12.494 -9.888 7.465 1.00 80.62 97 TRP A N 1
ATOM 788 C CA . TRP A 1 97 ? -13.469 -9.131 8.248 1.00 80.62 97 TRP A CA 1
ATOM 789 C C . TRP A 1 97 ? -14.040 -9.941 9.417 1.00 80.62 97 TRP A C 1
ATOM 791 O O . TRP A 1 97 ? -14.142 -9.421 10.527 1.00 80.62 97 TRP A O 1
ATOM 801 N N . LYS A 1 98 ? -14.381 -11.218 9.191 1.00 82.94 98 LYS A N 1
ATOM 802 C CA . LYS A 1 98 ? -14.868 -12.114 10.254 1.00 82.94 98 LYS A CA 1
ATOM 803 C C . LYS A 1 98 ? -13.826 -12.291 11.356 1.00 82.94 98 LYS A C 1
ATOM 805 O O . LYS A 1 98 ? -14.161 -12.090 12.518 1.00 82.94 98 LYS A O 1
ATOM 810 N N . ASN A 1 99 ? -12.578 -12.572 10.982 1.00 85.00 99 ASN A N 1
ATOM 811 C CA . ASN A 1 99 ? -11.485 -12.739 11.942 1.00 85.00 99 ASN A CA 1
ATOM 812 C C . ASN A 1 99 ? -11.253 -11.457 12.757 1.00 85.00 99 ASN A C 1
ATOM 814 O O . ASN A 1 99 ? -11.103 -11.510 13.969 1.00 85.00 99 ASN A O 1
ATOM 818 N N . PHE A 1 100 ? -11.300 -10.284 12.116 1.00 83.06 100 PHE A N 1
ATOM 819 C CA . PHE A 1 100 ? -11.177 -9.010 12.828 1.00 83.06 100 PHE A CA 1
ATOM 820 C C . PHE A 1 100 ? -12.304 -8.777 13.844 1.00 83.06 100 PHE A C 1
ATOM 822 O O . PHE A 1 100 ? -12.068 -8.216 14.914 1.00 83.06 100 PHE A O 1
ATOM 829 N N . LEU A 1 101 ? -13.534 -9.175 13.511 1.00 81.50 101 LEU A N 1
ATOM 830 C CA . LEU A 1 101 ? -14.669 -9.027 14.417 1.00 81.50 101 LEU A CA 1
ATOM 831 C C . LEU A 1 101 ? -14.552 -9.968 15.624 1.00 81.50 101 LEU A C 1
ATOM 833 O O . LEU A 1 101 ?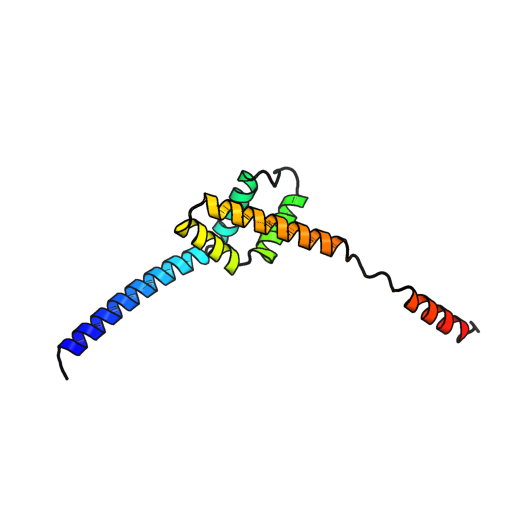 -14.906 -9.572 16.732 1.00 81.50 101 LEU A O 1
ATOM 837 N N . GLU A 1 102 ? -14.035 -11.179 15.413 1.00 84.44 102 GLU A N 1
ATOM 838 C CA . GLU A 1 102 ? -13.723 -12.136 16.479 1.00 84.44 102 GLU A CA 1
ATOM 839 C C . GLU A 1 102 ? -12.627 -11.589 17.409 1.00 84.44 102 GLU A C 1
ATOM 841 O O . GLU A 1 102 ? -12.837 -11.519 18.619 1.00 84.44 102 GLU A O 1
ATOM 846 N N . ASP A 1 103 ? -11.543 -11.042 16.849 1.00 83.44 103 ASP A N 1
ATOM 847 C CA . ASP A 1 103 ? -10.466 -10.395 17.613 1.00 83.44 103 ASP A CA 1
ATOM 848 C C . ASP A 1 103 ? -10.958 -9.192 18.447 1.00 83.44 103 ASP A C 1
ATOM 850 O O . ASP A 1 103 ? -10.526 -8.984 19.587 1.00 83.44 103 ASP A O 1
ATOM 854 N N . GLU A 1 104 ? -11.843 -8.347 17.901 1.00 80.69 104 GLU A N 1
ATOM 855 C CA . GLU A 1 104 ? -12.425 -7.229 18.663 1.00 80.69 104 GLU A CA 1
ATOM 856 C C . GLU A 1 104 ? -13.440 -7.720 19.713 1.00 80.69 104 GLU A C 1
ATOM 858 O O . GLU A 1 104 ? -13.554 -7.099 20.772 1.00 80.69 104 GLU A O 1
ATOM 863 N N . ALA A 1 105 ? -14.135 -8.839 19.480 1.00 80.69 105 ALA A N 1
ATOM 864 C CA . ALA A 1 105 ? -15.025 -9.451 20.468 1.00 80.69 105 ALA A CA 1
ATOM 865 C C . ALA A 1 105 ? -14.247 -10.047 21.655 1.00 80.69 105 ALA A C 1
ATOM 867 O O . ALA A 1 105 ? -14.675 -9.902 22.803 1.00 80.69 105 ALA A O 1
ATOM 868 N N . GLU A 1 106 ? -13.084 -10.654 21.407 1.00 77.19 106 GLU A N 1
ATOM 869 C CA . GLU A 1 106 ? -12.180 -11.129 22.461 1.00 77.19 106 GLU A CA 1
ATOM 870 C C . GLU A 1 106 ? -11.578 -9.970 23.261 1.00 77.19 106 GLU A C 1
ATOM 872 O O . GLU A 1 106 ? -11.619 -9.983 24.492 1.00 77.19 106 GLU A O 1
ATOM 877 N N . LYS A 1 107 ? -11.140 -8.895 22.595 1.00 68.25 107 LYS A N 1
ATOM 878 C CA . LYS A 1 107 ? -10.689 -7.669 23.285 1.00 68.25 107 LYS A CA 1
ATOM 879 C C . LYS A 1 107 ? -11.789 -7.006 24.111 1.00 68.25 107 LYS A C 1
ATOM 881 O O . LYS A 1 107 ? -11.494 -6.393 25.130 1.00 68.25 107 LYS A O 1
ATOM 886 N N . GLY A 1 108 ? -13.045 -7.109 23.679 1.00 63.47 108 G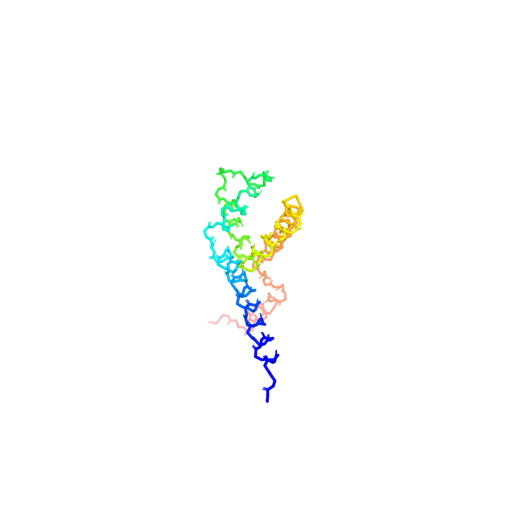LY A N 1
ATOM 887 C CA . GLY A 1 108 ? -14.199 -6.653 24.456 1.00 63.47 108 GLY A CA 1
ATOM 888 C C . GLY A 1 108 ? -14.460 -7.502 25.705 1.00 63.47 108 GLY A C 1
ATOM 889 O O . GLY A 1 108 ? -15.008 -6.995 26.683 1.00 63.47 108 GLY A O 1
ATOM 890 N N . ARG A 1 109 ? -14.043 -8.774 25.696 1.00 56.53 109 ARG A N 1
ATOM 891 C CA . ARG A 1 109 ? -14.056 -9.670 26.862 1.00 56.53 109 ARG A CA 1
ATOM 892 C C . ARG A 1 109 ? -12.903 -9.391 27.825 1.00 56.53 109 ARG A C 1
ATOM 894 O O . ARG A 1 109 ? -13.104 -9.490 29.031 1.00 56.53 109 ARG A O 1
ATOM 901 N N . GLU A 1 110 ? -11.754 -8.962 27.317 1.00 51.09 110 GLU A N 1
ATOM 902 C CA . GLU A 1 110 ? -10.633 -8.426 28.102 1.00 51.09 110 GLU A CA 1
ATOM 903 C C . GLU A 1 110 ? -10.814 -6.928 28.439 1.00 51.09 110 GLU A C 1
ATOM 905 O O . GLU A 1 110 ? -9.894 -6.115 28.321 1.00 51.09 110 GLU A O 1
ATOM 910 N N . GLY A 1 111 ? -12.012 -6.541 28.897 1.00 49.66 111 GLY A N 1
ATOM 911 C CA . GLY A 1 111 ? -12.166 -5.326 29.705 1.00 49.66 111 GLY A CA 1
ATOM 912 C C . GLY A 1 111 ? -11.249 -5.393 30.941 1.00 49.66 111 GLY A C 1
ATOM 913 O O . GLY A 1 111 ? -10.832 -6.494 31.300 1.00 49.66 111 GLY A O 1
ATOM 914 N N . PRO A 1 112 ? -10.901 -4.246 31.568 1.00 45.06 112 PRO A N 1
ATOM 915 C CA . PRO A 1 112 ? -9.805 -4.130 32.538 1.00 45.06 112 PRO A CA 1
ATOM 916 C C . PRO A 1 112 ? -9.797 -5.324 33.482 1.00 45.06 112 PRO A C 1
ATOM 918 O O . PRO A 1 112 ? -10.814 -5.555 34.134 1.00 45.06 112 PRO A O 1
ATOM 921 N N . GLN A 1 113 ? -8.693 -6.085 33.504 1.00 52.03 113 GLN A N 1
ATOM 922 C CA . GLN A 1 113 ? -8.528 -7.210 34.421 1.00 52.03 113 GLN A CA 1
ATOM 923 C C . GLN A 1 113 ? -8.993 -6.749 35.801 1.00 52.03 113 GLN A C 1
ATOM 925 O O . GLN A 1 113 ? -8.382 -5.867 36.409 1.00 52.03 113 GLN A O 1
ATOM 930 N N . ALA A 1 114 ? -10.133 -7.281 36.247 1.00 53.72 114 ALA A N 1
ATOM 931 C CA . ALA A 1 114 ? -10.540 -7.113 37.623 1.00 53.72 114 ALA A CA 1
ATOM 932 C C . ALA A 1 114 ? -9.384 -7.681 38.457 1.00 53.72 114 ALA A C 1
ATOM 934 O O . ALA A 1 114 ? -8.918 -8.776 38.118 1.00 53.72 114 ALA A O 1
ATOM 935 N N . PRO A 1 115 ? -8.896 -6.951 39.478 1.00 53.44 115 PRO A N 1
ATOM 936 C CA . PRO A 1 115 ? -7.900 -7.482 40.393 1.00 53.44 115 PRO A CA 1
ATOM 937 C C . PRO A 1 115 ? -8.347 -8.880 40.799 1.00 53.44 115 PRO A C 1
ATOM 939 O O . PRO A 1 115 ? -9.506 -9.076 41.187 1.00 53.44 115 PRO A O 1
ATOM 942 N N . THR A 1 116 ? -7.475 -9.860 40.598 1.00 62.78 116 THR A N 1
ATOM 943 C CA . THR A 1 116 ? -7.756 -11.234 40.998 1.00 62.78 116 THR A CA 1
ATOM 944 C C . THR A 1 116 ? -8.087 -11.237 42.487 1.00 62.78 116 THR A C 1
ATOM 946 O O . THR A 1 116 ? -7.540 -10.437 43.240 1.00 62.78 116 THR A O 1
ATOM 949 N N . LEU A 1 117 ? -9.019 -12.088 42.934 1.00 61.59 117 LEU A N 1
ATOM 950 C CA . LEU A 1 117 ? -9.444 -12.112 44.344 1.00 61.59 117 LEU A CA 1
ATOM 951 C C . LEU A 1 117 ? -8.261 -12.315 45.315 1.00 61.59 117 LEU A C 1
ATOM 953 O O . LEU A 1 117 ? -8.341 -11.870 46.457 1.00 61.59 117 LEU A O 1
ATOM 957 N N . ASP A 1 118 ? -7.148 -12.868 44.826 1.00 63.00 118 ASP A N 1
ATOM 958 C CA . ASP A 1 118 ? -5.872 -12.987 45.536 1.00 63.00 118 ASP A CA 1
ATOM 959 C C . ASP A 1 118 ? -5.269 -11.622 45.953 1.00 63.00 118 ASP A C 1
ATOM 961 O O . ASP A 1 118 ? -4.624 -11.516 46.998 1.00 63.00 118 ASP A O 1
ATOM 965 N N . ASP A 1 119 ? -5.532 -10.542 45.205 1.00 63.19 119 ASP A N 1
ATOM 966 C CA . ASP A 1 119 ? -5.091 -9.178 45.540 1.00 63.19 119 ASP A CA 1
ATOM 967 C C . ASP A 1 119 ? -5.888 -8.581 46.717 1.00 63.19 119 ASP A C 1
ATOM 969 O O . ASP A 1 119 ? -5.389 -7.734 47.466 1.00 63.19 119 ASP A O 1
ATOM 973 N N . VAL A 1 120 ? -7.134 -9.029 46.916 1.00 63.03 120 VAL A N 1
ATOM 974 C CA . VAL A 1 120 ? -8.027 -8.542 47.983 1.00 63.03 120 VAL A CA 1
ATOM 975 C C . VAL A 1 120 ? -7.612 -9.101 49.344 1.00 63.03 120 VAL A C 1
ATOM 977 O O . VAL A 1 120 ? -7.704 -8.395 50.354 1.00 63.03 120 VAL A O 1
ATOM 980 N N . ASP A 1 121 ? -7.103 -10.332 49.379 1.00 68.94 121 ASP A N 1
ATOM 981 C CA . ASP A 1 121 ? -6.595 -10.948 50.606 1.00 68.94 121 ASP A CA 1
ATOM 982 C C . ASP A 1 121 ? -5.293 -10.280 51.069 1.00 68.94 121 ASP A C 1
ATOM 984 O O . ASP A 1 121 ? -5.146 -9.966 52.254 1.00 68.94 121 ASP A O 1
ATOM 988 N N . GLY A 1 122 ? -4.410 -9.910 50.132 1.00 64.44 122 GLY A N 1
ATOM 989 C CA . GLY A 1 122 ? -3.238 -9.081 50.431 1.00 64.44 122 GLY A CA 1
ATOM 990 C C . GLY A 1 122 ? -3.607 -7.694 50.974 1.00 64.44 122 GLY A C 1
ATOM 991 O O . GLY A 1 122 ? -2.947 -7.177 51.880 1.00 64.44 122 GLY A O 1
ATOM 992 N N . PHE A 1 123 ? -4.697 -7.101 50.476 1.00 65.00 123 PHE A N 1
ATOM 993 C CA . PHE A 1 123 ? -5.195 -5.808 50.953 1.00 65.00 123 PHE A CA 1
ATOM 994 C C . PHE A 1 123 ? -5.799 -5.891 52.364 1.00 65.00 123 PHE A C 1
ATOM 996 O O . PHE A 1 123 ? -5.563 -5.006 53.191 1.00 65.00 123 PHE A O 1
ATOM 1003 N N . LYS A 1 124 ? -6.527 -6.972 52.679 1.00 68.62 124 LYS A N 1
ATOM 1004 C CA . LYS A 1 124 ? -7.017 -7.239 54.043 1.00 68.62 124 LYS A CA 1
ATOM 1005 C C . LYS A 1 124 ? -5.870 -7.447 55.026 1.00 68.62 124 LYS A C 1
ATOM 1007 O O . LYS A 1 124 ? -5.921 -6.908 56.128 1.00 68.62 124 LYS A O 1
ATOM 1012 N N . GLU A 1 125 ? -4.819 -8.152 54.617 1.00 70.69 125 GLU A N 1
ATOM 1013 C CA . GLU A 1 125 ? -3.646 -8.364 55.466 1.00 70.69 125 GLU A CA 1
ATOM 1014 C C . GLU A 1 125 ? -2.840 -7.067 55.689 1.00 70.69 125 GLU A C 1
ATOM 1016 O O . GLU A 1 125 ? -2.277 -6.854 56.763 1.00 70.69 125 GLU A O 1
ATOM 1021 N N . GLN A 1 126 ? -2.821 -6.152 54.712 1.00 67.38 126 GLN A N 1
ATOM 1022 C CA . GLN A 1 126 ? -2.253 -4.805 54.877 1.00 67.38 126 GLN A CA 1
ATOM 1023 C C . GLN A 1 126 ? -3.063 -3.926 55.842 1.00 67.38 126 GLN A C 1
ATOM 1025 O O . GLN A 1 126 ? -2.467 -3.159 56.601 1.00 67.38 126 GLN A O 1
ATOM 1030 N N . LEU A 1 127 ? -4.396 -4.034 55.829 1.00 68.00 127 LEU A N 1
ATOM 1031 C CA . LEU A 1 127 ? -5.275 -3.298 56.745 1.00 68.00 127 LEU A CA 1
ATOM 1032 C C . LEU A 1 127 ? -5.178 -3.816 58.184 1.00 68.00 127 LEU A C 1
ATOM 1034 O O . LEU A 1 127 ? -5.168 -3.012 59.111 1.00 68.00 127 LEU A O 1
ATOM 1038 N N . ASP A 1 128 ? -5.037 -5.128 58.375 1.00 73.06 128 ASP A N 1
ATOM 1039 C CA . ASP A 1 128 ? -4.837 -5.725 59.702 1.00 73.06 128 ASP A CA 1
ATOM 1040 C C . ASP A 1 128 ? -3.491 -5.300 60.327 1.00 73.06 128 ASP A C 1
ATOM 1042 O O . ASP A 1 128 ? -3.396 -5.007 61.518 1.00 73.06 128 ASP A O 1
ATOM 1046 N N . LYS A 1 129 ? -2.447 -5.149 59.497 1.00 69.12 129 LYS A N 1
ATOM 1047 C CA . LYS A 1 129 ? -1.094 -4.747 59.928 1.00 69.12 129 LYS A CA 1
ATOM 1048 C C . LYS A 1 129 ? -0.925 -3.249 60.215 1.00 69.12 129 LYS A C 1
ATOM 1050 O O . LYS A 1 129 ? 0.121 -2.853 60.734 1.00 69.12 129 LYS A O 1
ATOM 1055 N N . ARG A 1 130 ? -1.909 -2.402 59.896 1.00 68.19 130 ARG A N 1
ATOM 1056 C CA . ARG A 1 130 ? -1.903 -0.971 60.245 1.00 68.19 130 ARG A CA 1
ATOM 1057 C C . ARG A 1 130 ? -3.211 -0.581 60.935 1.00 68.19 130 ARG A C 1
ATOM 1059 O O . ARG A 1 130 ? -4.098 -0.047 60.267 1.00 68.19 130 ARG A O 1
ATOM 1066 N N . PRO A 1 131 ? -3.337 -0.777 62.260 1.00 65.56 131 PRO A N 1
ATOM 1067 C CA . PRO A 1 131 ? -4.455 -0.191 62.983 1.00 65.56 131 PRO A CA 1
ATOM 1068 C C . PRO A 1 131 ? -4.406 1.335 62.823 1.00 65.56 131 PRO A C 1
ATOM 1070 O O . PRO A 1 131 ? -3.346 1.949 62.975 1.00 65.56 131 PRO A O 1
ATOM 1073 N N . LEU A 1 132 ? -5.550 1.930 62.466 1.00 71.69 132 LEU A N 1
ATOM 1074 C CA . LEU A 1 132 ? -5.728 3.381 62.461 1.00 71.69 132 LEU A CA 1
ATOM 1075 C C . LEU A 1 132 ? -5.504 3.881 63.895 1.00 71.69 132 LEU A C 1
ATOM 1077 O O . LEU A 1 132 ? -6.309 3.587 64.778 1.00 71.69 132 LEU A O 1
ATOM 1081 N N . ASN A 1 133 ? -4.397 4.590 64.099 1.00 60.69 133 ASN A N 1
ATOM 1082 C CA . ASN A 1 133 ? -4.048 5.279 65.338 1.00 60.69 133 ASN A CA 1
ATOM 1083 C C . ASN A 1 133 ? -4.338 6.772 65.183 1.00 60.69 133 ASN A C 1
ATOM 1085 O O . ASN A 1 133 ? -3.992 7.309 64.103 1.00 60.69 133 ASN A O 1
#